Protein AF-A0A4V5SPP6-F1 (afdb_monomer_lite)

Secondary structure (DSSP, 8-state):
-----TT---HHHHHHHHHHHHHHHHHHHHHHHHHHHHHHHHHT-STT-------HHHHHHHHHHHHHHHHHHHHHHHHHHHHHHHHH-TTS-SSS-SS-------

Radius of gyration: 20.88 Å; chains: 1; bounding box: 53×31×54 Å

Sequence (106 aa):
MNGLTPGNIDENNINALLACIAFQELSLSHLINAEGEKIQYAVGTLPGLTPPAGSIAELLEVNNSVQSVLNCAFLNELALLAQLQCLLNPSGITGATCCFPFGSTG

Organism: NCBI:txid159743

Structure (mmCIF, N/CA/C/O backbone):
data_AF-A0A4V5SPP6-F1
#
_entry.id   AF-A0A4V5SPP6-F1
#
loop_
_atom_site.group_PDB
_atom_site.id
_atom_site.type_symbol
_atom_site.label_atom_id
_atom_site.label_alt_id
_atom_site.label_comp_id
_atom_site.label_asym_id
_atom_site.label_entity_id
_atom_site.label_seq_id
_atom_site.pdbx_PDB_ins_code
_atom_site.Cartn_x
_atom_site.Cartn_y
_atom_site.Cartn_z
_atom_site.occupancy
_atom_site.B_iso_or_equiv
_atom_site.auth_seq_id
_atom_site.auth_comp_id
_atom_site.auth_asym_id
_atom_site.auth_atom_id
_atom_site.pdbx_PDB_model_num
ATOM 1 N N . MET A 1 1 ? 37.079 -0.987 -26.090 1.00 39.75 1 MET A N 1
ATOM 2 C CA . MET A 1 1 ? 36.063 0.078 -26.222 1.00 39.75 1 MET A CA 1
ATOM 3 C C . MET A 1 1 ? 34.819 -0.543 -26.857 1.00 39.75 1 MET A C 1
ATOM 5 O O . MET A 1 1 ? 34.683 -0.501 -28.066 1.00 39.75 1 MET A O 1
ATOM 9 N N . ASN A 1 2 ? 33.969 -1.185 -26.050 1.00 38.41 2 ASN A N 1
ATOM 10 C CA . ASN A 1 2 ? 32.596 -1.572 -26.411 1.00 38.41 2 ASN A CA 1
ATOM 11 C C . ASN A 1 2 ? 31.713 -0.554 -25.676 1.00 38.41 2 ASN A C 1
ATOM 13 O O . ASN A 1 2 ? 31.949 -0.343 -24.496 1.00 38.41 2 ASN A O 1
ATOM 17 N N . GLY A 1 3 ? 30.741 0.158 -26.219 1.00 35.41 3 GLY A N 1
ATOM 18 C CA . GLY A 1 3 ? 30.078 0.143 -27.510 1.00 35.41 3 GLY A CA 1
ATOM 19 C C . GLY A 1 3 ? 28.761 0.878 -27.264 1.00 35.41 3 GLY A C 1
ATOM 20 O O . GLY A 1 3 ? 27.747 0.235 -27.033 1.00 35.41 3 GLY A O 1
ATOM 21 N N . LEU A 1 4 ? 28.790 2.216 -27.218 1.00 47.19 4 LEU A N 1
ATOM 22 C CA . LEU A 1 4 ? 27.568 3.023 -27.253 1.00 47.19 4 LEU A CA 1
ATOM 23 C C . LEU A 1 4 ? 27.113 3.053 -28.714 1.00 47.19 4 LEU A C 1
ATOM 25 O O . LEU A 1 4 ? 27.611 3.848 -29.510 1.00 47.19 4 LEU A O 1
ATOM 29 N N . THR A 1 5 ? 26.220 2.139 -29.086 1.00 50.84 5 THR A N 1
ATOM 30 C CA . THR A 1 5 ? 25.446 2.303 -30.320 1.00 50.84 5 THR A CA 1
ATOM 31 C C . THR A 1 5 ? 24.172 3.076 -29.966 1.00 50.84 5 THR A C 1
ATOM 33 O O . THR A 1 5 ? 23.453 2.670 -29.052 1.00 50.84 5 THR A O 1
ATOM 36 N N . PRO A 1 6 ? 23.896 4.219 -30.619 1.00 51.47 6 PRO A N 1
ATOM 37 C CA . PRO A 1 6 ? 22.649 4.946 -30.433 1.00 51.47 6 PRO A CA 1
ATOM 38 C C . PRO A 1 6 ? 21.541 4.158 -31.135 1.00 51.47 6 PRO A C 1
ATOM 40 O O . PRO A 1 6 ? 21.425 4.187 -32.357 1.00 51.47 6 PRO A O 1
ATOM 43 N N . GLY A 1 7 ? 20.788 3.382 -30.358 1.00 45.59 7 GLY A N 1
ATOM 44 C CA . GLY A 1 7 ? 19.741 2.502 -30.879 1.00 45.59 7 GLY A CA 1
ATOM 45 C C . GLY A 1 7 ? 18.971 1.707 -29.826 1.00 45.59 7 GLY A C 1
ATOM 46 O O . GLY A 1 7 ? 17.854 1.303 -30.111 1.00 45.59 7 GLY A O 1
ATOM 47 N N . ASN A 1 8 ? 19.504 1.544 -28.612 1.00 50.84 8 ASN A N 1
ATOM 48 C CA . ASN A 1 8 ? 18.762 0.970 -27.490 1.00 50.84 8 ASN A CA 1
ATOM 49 C C . ASN A 1 8 ? 18.664 2.019 -26.383 1.00 50.84 8 ASN A C 1
ATOM 51 O O . ASN A 1 8 ? 19.611 2.235 -25.633 1.00 50.84 8 ASN A O 1
ATOM 55 N N . ILE A 1 9 ? 17.514 2.683 -26.274 1.00 59.19 9 ILE A N 1
ATOM 56 C CA . ILE A 1 9 ? 17.044 3.092 -24.945 1.00 59.19 9 ILE A CA 1
ATOM 57 C C . ILE A 1 9 ? 17.040 1.788 -24.132 1.00 59.19 9 ILE A C 1
ATOM 59 O O . ILE A 1 9 ? 16.555 0.801 -24.669 1.00 59.19 9 ILE A O 1
ATOM 63 N N . ASP A 1 10 ? 17.652 1.721 -22.945 1.00 72.75 10 ASP A N 1
ATOM 64 C CA . ASP A 1 10 ? 17.910 0.461 -22.219 1.00 72.75 10 ASP A CA 1
ATOM 65 C C . ASP A 1 10 ? 16.626 -0.363 -21.952 1.00 72.75 10 ASP A C 1
ATOM 67 O O . ASP A 1 10 ? 16.063 -0.332 -20.857 1.00 72.75 10 ASP A O 1
ATOM 71 N N . GLU A 1 11 ? 16.165 -1.144 -22.933 1.00 81.31 11 GLU A N 1
ATOM 72 C CA . GLU A 1 11 ? 14.942 -1.954 -22.858 1.00 81.31 11 GLU A CA 1
ATOM 73 C C . GLU A 1 11 ? 15.004 -2.922 -21.675 1.00 81.31 11 GLU A C 1
ATOM 75 O O . GLU A 1 11 ? 14.012 -3.145 -20.990 1.00 81.31 11 GLU A O 1
ATOM 80 N N . ASN A 1 12 ? 16.198 -3.434 -21.371 1.00 82.81 12 ASN A N 1
ATOM 81 C CA . ASN A 1 12 ? 16.440 -4.272 -20.200 1.00 82.81 12 ASN A CA 1
ATOM 82 C C . ASN A 1 12 ? 16.200 -3.523 -18.880 1.00 82.81 12 ASN A C 1
ATOM 84 O O . ASN A 1 12 ? 15.621 -4.101 -17.963 1.00 82.81 12 ASN A O 1
ATOM 88 N N . ASN A 1 13 ? 16.594 -2.249 -18.782 1.00 83.56 13 ASN A N 1
ATOM 89 C CA . ASN A 1 13 ? 16.377 -1.441 -17.578 1.00 83.56 13 ASN A CA 1
ATOM 90 C C . ASN A 1 13 ? 14.902 -1.047 -17.444 1.00 83.56 13 ASN A C 1
ATOM 92 O O . ASN A 1 13 ? 14.359 -1.082 -16.342 1.00 83.56 13 ASN A O 1
ATOM 96 N N . ILE A 1 14 ? 14.236 -0.742 -18.563 1.00 87.56 14 ILE A N 1
ATOM 97 C CA . ILE A 1 14 ? 12.789 -0.494 -18.601 1.00 87.56 14 ILE A CA 1
ATOM 98 C C . ILE A 1 14 ? 12.026 -1.749 -18.162 1.00 87.56 14 ILE A C 1
ATOM 100 O O . ILE A 1 14 ? 11.179 -1.669 -17.277 1.00 87.56 14 ILE A O 1
ATOM 104 N N . ASN A 1 15 ? 12.359 -2.918 -18.715 1.00 90.19 15 ASN A N 1
ATOM 105 C CA . ASN A 1 15 ? 11.731 -4.190 -18.358 1.00 90.19 15 ASN A CA 1
ATOM 106 C C . ASN A 1 15 ? 11.960 -4.549 -16.885 1.00 90.19 15 ASN A C 1
ATOM 108 O O . ASN A 1 15 ? 11.027 -4.975 -16.206 1.00 90.19 15 ASN A O 1
ATOM 112 N N . ALA A 1 16 ? 13.179 -4.351 -16.374 1.00 89.88 16 ALA A N 1
ATOM 113 C CA . ALA A 1 16 ? 13.486 -4.575 -14.965 1.00 89.88 16 ALA A CA 1
ATOM 114 C C . ALA A 1 16 ? 12.665 -3.651 -14.056 1.00 89.88 16 ALA A C 1
ATOM 116 O O . ALA A 1 16 ? 12.096 -4.107 -13.067 1.00 89.88 16 ALA A O 1
ATOM 117 N N . LEU A 1 17 ? 12.550 -2.369 -14.407 1.00 91.44 17 LEU A N 1
ATOM 118 C CA . LEU A 1 17 ? 11.806 -1.410 -13.601 1.00 91.44 17 LEU A CA 1
ATOM 119 C C . LEU A 1 17 ? 10.291 -1.640 -13.654 1.00 91.44 17 LEU A C 1
ATOM 121 O O . LEU A 1 17 ? 9.631 -1.551 -12.623 1.00 91.44 17 LEU A O 1
ATOM 125 N N . LEU A 1 18 ? 9.747 -2.011 -14.815 1.00 94.00 18 LEU A N 1
ATOM 126 C CA . LEU A 1 18 ? 8.354 -2.443 -14.942 1.00 94.00 18 LEU A CA 1
ATOM 127 C C . LEU A 1 18 ? 8.071 -3.696 -14.104 1.00 94.00 18 LEU A C 1
ATOM 129 O O . LEU A 1 18 ? 7.028 -3.772 -13.461 1.00 94.00 18 LEU A O 1
ATOM 133 N N . ALA A 1 19 ? 9.003 -4.654 -14.059 1.00 95.38 19 ALA A N 1
ATOM 134 C CA . ALA A 1 19 ? 8.881 -5.815 -13.181 1.00 95.38 19 ALA A CA 1
ATOM 135 C C . ALA A 1 19 ? 8.893 -5.408 -11.697 1.00 95.38 19 ALA A C 1
ATOM 137 O O . ALA A 1 19 ? 8.077 -5.907 -10.924 1.00 95.38 19 ALA A O 1
ATOM 138 N N . CYS A 1 20 ? 9.764 -4.474 -11.298 1.00 94.31 20 CYS A N 1
ATOM 139 C CA . CYS A 1 20 ? 9.776 -3.925 -9.939 1.00 94.31 20 CYS A CA 1
ATOM 140 C C . CYS A 1 20 ? 8.448 -3.247 -9.573 1.00 94.31 20 CYS A C 1
ATOM 142 O O . CYS A 1 20 ? 7.928 -3.510 -8.491 1.00 94.31 20 CYS A O 1
ATOM 144 N N . ILE A 1 21 ? 7.886 -2.430 -10.470 1.00 95.00 21 ILE A N 1
ATOM 145 C CA . ILE A 1 21 ? 6.572 -1.793 -10.283 1.00 95.00 21 ILE A CA 1
ATOM 146 C C . ILE A 1 21 ? 5.491 -2.864 -10.120 1.00 95.00 21 ILE A C 1
ATOM 148 O O . ILE A 1 21 ? 4.779 -2.864 -9.124 1.00 95.00 21 ILE A O 1
ATOM 152 N N . ALA A 1 22 ? 5.434 -3.854 -11.014 1.00 96.38 22 ALA A N 1
ATOM 153 C CA . ALA A 1 22 ? 4.441 -4.924 -10.931 1.00 96.38 22 ALA A CA 1
ATOM 154 C C . ALA A 1 22 ? 4.528 -5.717 -9.610 1.00 96.38 22 ALA A C 1
ATOM 156 O O . ALA A 1 22 ? 3.506 -6.038 -9.000 1.00 96.38 22 ALA A O 1
ATOM 157 N N . PHE A 1 23 ? 5.739 -6.022 -9.129 1.00 95.12 23 PHE A N 1
ATOM 158 C CA . PHE A 1 23 ? 5.921 -6.670 -7.826 1.00 95.12 23 PHE A CA 1
ATOM 159 C C . PHE A 1 23 ? 5.529 -5.763 -6.658 1.00 95.12 23 PHE A C 1
ATOM 161 O O . PHE A 1 23 ? 4.977 -6.253 -5.665 1.00 95.12 23 PHE A O 1
ATOM 168 N N . GLN A 1 24 ? 5.797 -4.460 -6.761 1.00 94.44 24 GLN A N 1
ATOM 169 C CA . GLN A 1 24 ? 5.382 -3.494 -5.757 1.00 94.44 24 GLN A CA 1
ATOM 170 C C . GLN A 1 24 ? 3.857 -3.406 -5.705 1.00 94.44 24 GLN A C 1
ATOM 172 O O . GLN A 1 24 ? 3.306 -3.585 -4.624 1.00 94.44 24 GLN A O 1
ATOM 177 N N . GLU A 1 25 ? 3.173 -3.233 -6.835 1.00 95.00 25 GLU A N 1
ATOM 178 C CA . GLU A 1 25 ? 1.708 -3.185 -6.931 1.00 95.00 25 GLU A CA 1
ATOM 179 C C . GLU A 1 25 ? 1.052 -4.465 -6.390 1.00 95.00 25 GLU A C 1
ATOM 181 O O . GLU A 1 25 ? 0.099 -4.401 -5.607 1.00 95.00 25 GLU A O 1
ATOM 186 N N . LEU A 1 26 ? 1.608 -5.637 -6.721 1.00 96.62 26 LEU A N 1
ATOM 187 C CA . LEU A 1 26 ? 1.151 -6.912 -6.166 1.00 96.62 26 LEU A CA 1
ATOM 188 C C . LEU A 1 26 ? 1.288 -6.931 -4.637 1.00 96.62 26 LEU A C 1
ATOM 190 O O . LEU A 1 26 ? 0.344 -7.283 -3.929 1.00 96.62 26 LEU A O 1
ATOM 194 N N . SER A 1 27 ? 2.437 -6.501 -4.115 1.00 94.50 27 SER A N 1
ATOM 195 C CA . SER A 1 27 ? 2.682 -6.425 -2.670 1.00 94.50 27 SER A CA 1
ATOM 196 C C . SER A 1 27 ? 1.773 -5.398 -1.983 1.00 94.50 27 SER A C 1
ATOM 198 O O . SER A 1 27 ? 1.273 -5.650 -0.886 1.00 94.50 27 SER A O 1
ATOM 200 N N . LEU A 1 28 ? 1.508 -4.262 -2.639 1.00 95.94 28 LEU A N 1
ATOM 201 C CA . LEU A 1 28 ? 0.617 -3.213 -2.145 1.00 95.94 28 LEU A CA 1
ATOM 202 C C . LEU A 1 28 ? -0.819 -3.705 -2.017 1.00 95.94 28 LEU A C 1
ATOM 204 O O . LEU A 1 28 ? -1.479 -3.341 -1.051 1.00 95.94 28 LEU A O 1
ATOM 208 N N . SER A 1 29 ? -1.294 -4.566 -2.920 1.00 96.88 29 SER A N 1
ATOM 209 C CA . SER A 1 29 ? -2.646 -5.128 -2.817 1.00 96.88 29 SER A CA 1
ATOM 210 C C . SER A 1 29 ? -2.862 -5.886 -1.498 1.00 96.88 29 SER A C 1
ATOM 212 O O . SER A 1 29 ? -3.864 -5.682 -0.810 1.00 96.88 29 SER A O 1
ATOM 214 N N . HIS A 1 30 ? -1.878 -6.694 -1.093 1.00 96.88 30 HIS A N 1
ATOM 215 C CA . HIS A 1 30 ? -1.914 -7.440 0.162 1.00 96.88 30 HIS A CA 1
ATOM 216 C C . HIS A 1 30 ? -1.755 -6.528 1.376 1.00 96.88 30 HIS A C 1
ATOM 218 O O . HIS A 1 30 ? -2.464 -6.690 2.368 1.00 96.88 30 HIS A O 1
ATOM 224 N N . LEU A 1 31 ? -0.848 -5.556 1.289 1.00 96.75 31 LEU A N 1
ATOM 225 C CA . LEU A 1 31 ? -0.603 -4.593 2.355 1.00 96.75 31 LEU A CA 1
ATOM 226 C C . LEU A 1 31 ? -1.838 -3.722 2.616 1.00 96.75 31 LEU A C 1
ATOM 228 O O . LEU A 1 31 ? -2.257 -3.596 3.762 1.00 96.75 31 LEU A O 1
ATOM 232 N N . ILE A 1 32 ? -2.474 -3.188 1.571 1.00 96.69 32 ILE A N 1
ATOM 233 C CA . ILE A 1 32 ? -3.709 -2.401 1.686 1.00 96.69 32 ILE A CA 1
ATOM 234 C C . ILE A 1 32 ? -4.831 -3.252 2.286 1.00 96.69 32 ILE A C 1
ATOM 236 O O . ILE A 1 32 ? -5.557 -2.766 3.152 1.00 96.69 32 ILE A O 1
ATOM 240 N N . ASN A 1 33 ? -4.957 -4.522 1.883 1.00 97.06 33 ASN A N 1
ATOM 241 C CA . ASN A 1 33 ? -5.934 -5.425 2.489 1.00 97.06 33 ASN A CA 1
ATOM 242 C C . ASN A 1 33 ? -5.671 -5.624 3.991 1.00 97.06 33 ASN A C 1
ATOM 244 O O . ASN A 1 33 ? -6.592 -5.491 4.793 1.00 97.06 33 ASN A O 1
ATOM 248 N N . ALA A 1 34 ? -4.420 -5.873 4.386 1.00 96.50 34 ALA A N 1
ATOM 249 C CA . ALA A 1 34 ? -4.045 -6.054 5.789 1.00 96.50 34 ALA A CA 1
ATOM 250 C C . ALA A 1 34 ? -4.297 -4.793 6.638 1.00 96.50 34 ALA A C 1
ATOM 252 O O . ALA A 1 34 ? -4.819 -4.877 7.750 1.00 96.50 34 ALA A O 1
ATOM 253 N N . GLU A 1 35 ? -3.980 -3.607 6.113 1.00 96.94 35 GLU A N 1
ATOM 254 C CA . GLU A 1 35 ? -4.294 -2.337 6.778 1.00 96.94 35 GLU A CA 1
ATOM 255 C C . GLU A 1 35 ? -5.815 -2.098 6.861 1.00 96.94 35 GLU A C 1
ATOM 257 O O . GLU A 1 35 ? -6.319 -1.600 7.869 1.00 96.94 35 GLU A O 1
ATOM 262 N N . GLY A 1 36 ? -6.573 -2.527 5.848 1.00 95.81 36 GLY A N 1
ATOM 263 C CA . GLY A 1 36 ? -8.035 -2.529 5.870 1.00 95.81 36 GLY A CA 1
ATOM 264 C C . GLY A 1 36 ? -8.616 -3.454 6.943 1.00 95.81 36 GLY A C 1
ATOM 265 O O . GLY A 1 36 ? -9.539 -3.067 7.659 1.00 95.81 36 GLY A O 1
ATOM 266 N N . GLU A 1 37 ? -8.073 -4.661 7.103 1.00 95.31 37 GLU A N 1
ATOM 267 C CA . GLU A 1 37 ? -8.445 -5.583 8.185 1.00 95.31 37 GLU A CA 1
ATOM 268 C C . GLU A 1 37 ? -8.095 -5.011 9.564 1.00 95.31 37 GLU A C 1
ATOM 270 O O . GLU A 1 37 ? -8.889 -5.135 10.496 1.00 95.31 37 GLU A O 1
ATOM 275 N N . LYS A 1 38 ? -6.963 -4.305 9.694 1.00 94.19 38 LYS A N 1
ATOM 276 C CA . LYS A 1 38 ? -6.576 -3.603 10.929 1.00 94.19 38 LYS A CA 1
ATOM 277 C C . LYS A 1 38 ? -7.605 -2.538 11.324 1.00 94.19 38 LYS A C 1
ATOM 279 O O . LYS A 1 38 ? -7.994 -2.469 12.490 1.00 94.19 38 LYS A O 1
ATOM 284 N N . ILE A 1 39 ? -8.090 -1.746 10.362 1.00 94.31 39 ILE A N 1
ATOM 285 C CA . ILE A 1 39 ? -9.178 -0.781 10.593 1.00 94.31 39 ILE A CA 1
ATOM 286 C C . ILE A 1 39 ? -10.456 -1.513 11.003 1.00 94.31 39 ILE A C 1
ATOM 288 O O . ILE A 1 39 ? -11.072 -1.149 12.004 1.00 94.31 39 ILE A O 1
ATOM 292 N N . GLN A 1 40 ? -10.847 -2.550 10.257 1.00 93.94 40 GLN A N 1
ATOM 293 C CA . GLN A 1 40 ? -12.059 -3.321 10.542 1.00 93.94 40 GLN A CA 1
ATOM 294 C C . GLN A 1 40 ? -12.027 -3.941 11.940 1.00 93.94 40 GLN A C 1
ATOM 296 O O . GLN A 1 40 ? -13.047 -3.941 12.631 1.00 93.94 40 GLN A O 1
ATOM 301 N N . TYR A 1 41 ? -10.862 -4.429 12.372 1.00 92.00 41 TYR A N 1
ATOM 302 C CA . TYR A 1 41 ? -10.649 -4.923 13.725 1.00 92.00 41 TYR A CA 1
ATOM 303 C C . TYR A 1 41 ? -10.856 -3.806 14.745 1.00 92.00 41 TYR A C 1
ATOM 305 O O . TYR A 1 41 ? -11.643 -3.971 15.667 1.00 92.00 41 TYR A O 1
ATOM 313 N N . ALA A 1 42 ? -10.223 -2.648 14.553 1.00 91.25 42 ALA A N 1
ATOM 314 C CA . ALA A 1 42 ? -10.306 -1.533 15.493 1.00 91.25 42 ALA A CA 1
ATOM 315 C C . ALA A 1 42 ? -11.739 -0.990 15.675 1.00 91.25 42 ALA A C 1
ATOM 317 O O . ALA A 1 42 ? -12.118 -0.629 16.786 1.00 91.25 42 ALA A O 1
ATOM 318 N N . VAL A 1 43 ? -12.554 -0.967 14.612 1.00 91.06 43 VAL A N 1
ATOM 319 C CA . VAL A 1 43 ? -13.946 -0.466 14.658 1.00 91.06 43 VAL A CA 1
ATOM 320 C C . VAL A 1 43 ? -15.004 -1.559 14.862 1.00 91.06 43 VAL A C 1
ATOM 322 O O . VAL A 1 43 ? -16.196 -1.261 14.883 1.00 91.06 43 VAL A O 1
ATOM 325 N N . GLY A 1 44 ? -14.598 -2.824 14.994 1.00 90.19 44 GLY A N 1
ATOM 326 C CA . GLY A 1 44 ? -15.503 -3.944 15.278 1.00 90.19 44 GLY A CA 1
ATOM 327 C C . GLY A 1 44 ? -16.368 -4.409 14.116 1.00 90.19 44 GLY A C 1
ATOM 328 O O . GLY A 1 44 ? -17.462 -4.922 14.330 1.00 90.19 44 GLY A O 1
ATOM 329 N N . THR A 1 45 ? -15.878 -4.250 12.889 1.00 91.31 45 THR A N 1
ATOM 330 C CA . THR A 1 45 ? -16.549 -4.734 11.671 1.00 91.31 45 THR A CA 1
ATOM 331 C C . THR A 1 45 ? -15.909 -5.994 11.089 1.00 91.31 45 THR A C 1
ATOM 333 O O . THR A 1 45 ? -16.492 -6.596 10.190 1.00 91.31 45 THR A O 1
ATOM 336 N N . LEU A 1 46 ? -14.747 -6.422 11.603 1.00 92.31 46 LEU A N 1
ATOM 337 C CA . LEU A 1 46 ? -14.041 -7.605 11.108 1.00 92.31 46 LEU A CA 1
ATOM 338 C C . LEU A 1 46 ? -14.817 -8.895 11.456 1.00 92.31 46 LEU A C 1
ATOM 340 O O . LEU A 1 46 ? -15.005 -9.188 12.641 1.00 92.31 46 LEU A O 1
ATOM 344 N N . PRO A 1 47 ? -15.268 -9.690 10.466 1.00 90.44 47 PRO A N 1
ATOM 345 C CA . PRO A 1 47 ? -16.074 -10.881 10.720 1.00 90.44 47 PRO A CA 1
ATOM 346 C C . PRO A 1 47 ? -15.352 -11.918 11.585 1.00 90.44 47 PRO A C 1
ATOM 348 O O . PRO A 1 47 ? -14.168 -12.186 11.404 1.00 90.44 47 PRO A O 1
ATOM 351 N N . GLY A 1 48 ? -16.083 -12.547 12.506 1.00 87.88 48 GLY A N 1
ATOM 352 C CA . GLY A 1 48 ? -15.533 -13.593 13.378 1.00 87.88 48 GLY A CA 1
ATOM 353 C C . GLY A 1 48 ? -14.663 -13.076 14.528 1.00 87.88 48 GLY A C 1
ATOM 354 O O . GLY A 1 48 ? -14.177 -13.883 15.318 1.00 87.88 48 GLY A O 1
ATOM 355 N N . LEU A 1 49 ? -14.504 -11.756 14.661 1.00 83.12 49 LEU A N 1
ATOM 356 C CA . LEU A 1 49 ? -13.790 -11.113 15.757 1.00 83.12 49 LEU A CA 1
ATOM 357 C C . LEU A 1 49 ? -14.685 -10.061 16.415 1.00 83.12 49 LEU A C 1
ATOM 359 O O . LEU A 1 49 ? -15.408 -9.320 15.757 1.00 83.12 49 LEU A O 1
ATOM 363 N N . THR A 1 50 ? -14.647 -9.999 17.742 1.00 74.44 50 THR A N 1
ATOM 364 C CA . THR A 1 50 ? -15.273 -8.922 18.513 1.00 74.44 50 THR A CA 1
ATOM 365 C C . THR A 1 50 ? -14.140 -8.205 19.226 1.00 74.44 50 THR A C 1
ATOM 367 O O . THR A 1 50 ? -13.567 -8.783 20.153 1.00 74.44 50 THR A O 1
ATOM 370 N N . PRO A 1 51 ? -13.726 -7.014 18.768 1.00 69.19 51 PRO A N 1
ATOM 371 C CA . PRO A 1 51 ? -12.630 -6.322 19.416 1.00 69.19 51 PRO A CA 1
ATOM 372 C C . PRO A 1 51 ? -13.037 -5.914 20.838 1.00 69.19 51 PRO A C 1
ATOM 374 O O . PRO A 1 51 ? -14.228 -5.740 21.126 1.00 69.19 51 PRO A O 1
ATOM 377 N N . PRO A 1 52 ? -12.057 -5.717 21.733 1.00 65.44 52 PRO A N 1
ATOM 378 C CA . PRO A 1 52 ? -12.292 -4.989 22.972 1.00 65.44 52 PRO A CA 1
ATOM 379 C C . PRO A 1 52 ? -12.927 -3.630 22.651 1.00 65.44 52 PRO A C 1
ATOM 381 O O . PRO A 1 52 ? -12.679 -3.078 21.579 1.00 65.44 52 PRO A O 1
ATOM 384 N N . ALA A 1 53 ? -13.726 -3.072 23.565 1.00 64.75 53 ALA A N 1
ATOM 385 C CA . ALA A 1 53 ? -14.195 -1.694 23.435 1.00 64.75 53 ALA A CA 1
ATOM 386 C C . ALA A 1 53 ? -12.977 -0.753 23.426 1.00 64.75 53 ALA A C 1
ATOM 388 O O . ALA A 1 53 ? -12.478 -0.372 24.483 1.00 64.75 53 ALA A O 1
ATOM 389 N N . GLY A 1 54 ? -12.469 -0.453 22.230 1.00 74.44 54 GLY A N 1
ATOM 390 C CA . GLY A 1 54 ? -11.291 0.374 22.033 1.00 74.44 54 GLY A CA 1
ATOM 391 C C . GLY A 1 54 ? -11.593 1.811 22.428 1.00 74.44 54 GLY A C 1
ATOM 392 O O . GLY A 1 54 ? -12.611 2.388 22.039 1.00 74.44 54 GLY A O 1
ATOM 393 N N . SER A 1 55 ? -10.708 2.395 23.220 1.00 88.88 55 SER A N 1
ATOM 394 C CA . SER A 1 55 ? -10.716 3.817 23.520 1.00 88.88 55 SER A CA 1
ATOM 395 C C . SER A 1 55 ? -10.471 4.647 22.252 1.00 88.88 55 SER A C 1
ATOM 397 O O . SER A 1 55 ? -9.875 4.193 21.275 1.00 88.88 55 SER A O 1
ATOM 399 N N . ILE A 1 56 ? -10.878 5.919 22.276 1.00 92.00 56 ILE A N 1
ATOM 400 C CA . ILE A 1 56 ? -10.588 6.867 21.184 1.00 92.00 56 ILE A CA 1
ATOM 401 C C . ILE A 1 56 ? -9.073 6.981 20.936 1.00 92.00 56 ILE A C 1
ATOM 403 O O . ILE A 1 56 ? -8.652 7.168 19.798 1.00 92.00 56 ILE A O 1
ATOM 407 N N . ALA A 1 57 ? -8.251 6.839 21.981 1.00 92.94 57 ALA A N 1
ATOM 408 C CA . ALA A 1 57 ? -6.796 6.870 21.861 1.00 92.94 57 ALA A CA 1
ATOM 409 C C . ALA A 1 57 ? -6.267 5.709 21.003 1.00 92.94 57 ALA A C 1
ATOM 411 O O . ALA A 1 57 ? -5.480 5.942 20.089 1.00 92.94 57 ALA A O 1
ATOM 412 N N . GLU A 1 58 ? -6.764 4.491 21.226 1.00 90.06 58 GLU A N 1
ATOM 413 C CA . GLU A 1 58 ? -6.383 3.312 20.436 1.00 90.06 58 GLU A CA 1
ATOM 414 C C . GLU A 1 58 ? -6.822 3.447 18.969 1.00 90.06 58 GLU A C 1
ATOM 416 O O . GLU A 1 5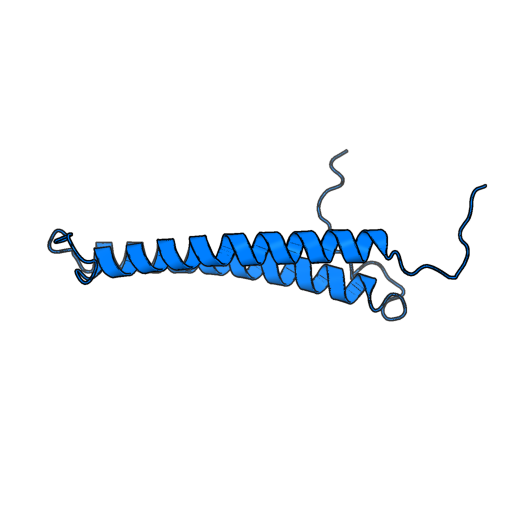8 ? -6.062 3.120 18.058 1.00 90.06 58 GLU A O 1
ATOM 421 N N . LEU A 1 59 ? -8.010 4.007 18.708 1.00 93.06 59 LEU A N 1
ATOM 422 C CA . LEU A 1 59 ? -8.468 4.282 17.339 1.00 93.06 59 LEU A CA 1
ATOM 423 C C . LEU A 1 59 ? -7.570 5.296 16.612 1.00 93.06 59 LEU A C 1
ATOM 425 O O . LEU A 1 59 ? -7.277 5.129 15.426 1.00 93.06 59 LEU A O 1
ATOM 429 N N . LEU A 1 60 ? -7.120 6.340 17.313 1.00 96.00 60 LEU A N 1
ATOM 430 C CA . LEU A 1 60 ? -6.190 7.325 16.757 1.00 96.00 60 LEU A CA 1
ATOM 431 C C . LEU A 1 60 ? -4.812 6.713 16.482 1.00 96.00 60 LEU A C 1
ATOM 433 O O . LEU A 1 60 ? -4.217 7.021 15.449 1.00 96.00 60 LEU A O 1
ATOM 437 N N . GLU A 1 61 ? -4.322 5.828 17.353 1.00 95.31 61 GLU A N 1
ATOM 438 C CA . GLU A 1 61 ? -3.076 5.090 17.117 1.00 95.31 61 GLU A CA 1
ATOM 439 C C . GLU A 1 61 ? -3.167 4.195 15.880 1.00 95.31 61 GLU A C 1
ATOM 441 O O . GLU A 1 61 ? -2.274 4.240 15.030 1.00 95.31 61 GLU A O 1
ATOM 446 N N . VAL A 1 62 ? -4.259 3.440 15.725 1.00 94.94 62 VAL A N 1
ATOM 447 C CA . VAL A 1 62 ? -4.482 2.611 14.532 1.00 94.94 62 VAL A CA 1
ATOM 448 C C . VAL A 1 62 ? -4.521 3.476 13.274 1.00 94.94 62 VAL A C 1
ATOM 450 O O . VAL A 1 62 ? -3.827 3.173 12.305 1.00 94.94 62 VAL A O 1
ATOM 453 N N . ASN A 1 63 ? -5.267 4.583 13.289 1.00 95.88 63 ASN A N 1
ATOM 454 C CA . ASN A 1 63 ? -5.339 5.505 12.157 1.00 95.88 63 ASN A CA 1
ATOM 455 C C . ASN A 1 63 ? -3.959 6.080 11.785 1.00 95.88 63 ASN A C 1
ATOM 457 O O . ASN A 1 63 ? -3.591 6.087 10.611 1.00 95.88 63 ASN A O 1
ATOM 461 N N . ASN A 1 64 ? -3.168 6.511 12.770 1.00 97.75 64 ASN A N 1
ATOM 462 C CA . ASN A 1 64 ? -1.816 7.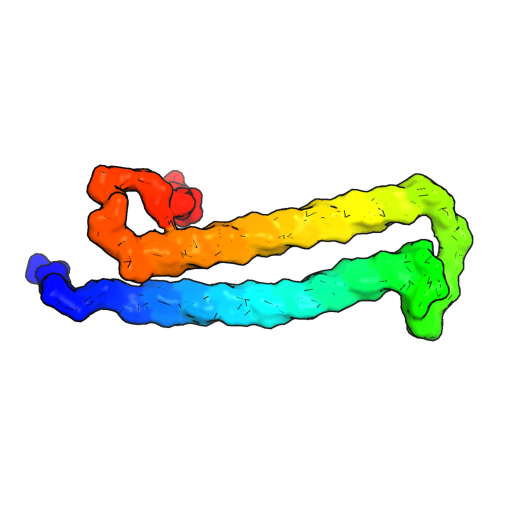022 12.531 1.00 97.75 64 ASN A CA 1
ATOM 463 C C . ASN A 1 64 ? -0.879 5.932 11.986 1.0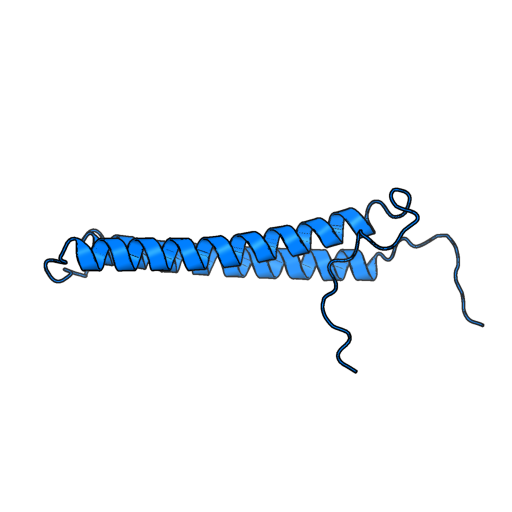0 97.75 64 ASN A C 1
ATOM 465 O O . ASN A 1 64 ? -0.076 6.201 11.091 1.00 97.75 64 ASN A O 1
ATOM 469 N N . SER A 1 65 ? -0.996 4.700 12.491 1.00 96.56 65 SER A N 1
ATOM 470 C CA . SER A 1 65 ? -0.234 3.548 12.000 1.00 96.56 65 SER A CA 1
ATOM 471 C C . SER A 1 65 ? -0.544 3.257 10.530 1.00 96.56 65 SER A C 1
ATOM 473 O O . SER A 1 65 ? 0.384 3.194 9.722 1.00 96.56 65 SER A O 1
ATOM 475 N N . VAL A 1 66 ? -1.828 3.160 10.171 1.00 97.75 66 VAL A N 1
ATOM 476 C CA . VAL A 1 66 ? -2.268 2.912 8.790 1.00 97.75 66 VAL A CA 1
ATOM 477 C C . VAL A 1 66 ? -1.793 4.032 7.864 1.00 97.75 66 VAL A C 1
ATOM 479 O O . VAL A 1 66 ? -1.216 3.761 6.813 1.00 97.75 66 VAL A O 1
ATOM 482 N N . GLN A 1 67 ? -1.971 5.297 8.262 1.00 98.00 67 GLN A N 1
ATOM 483 C CA . GLN A 1 67 ? -1.525 6.439 7.458 1.00 98.00 67 GLN A CA 1
ATOM 484 C C . GLN A 1 67 ? -0.014 6.425 7.217 1.00 98.00 67 GLN A C 1
ATOM 486 O O . GLN A 1 67 ? 0.423 6.681 6.097 1.00 98.00 67 GLN A O 1
ATOM 491 N N . SER A 1 68 ? 0.784 6.100 8.236 1.00 97.75 68 SER A N 1
ATOM 492 C CA . SER A 1 68 ? 2.241 5.999 8.106 1.00 97.75 68 SER A CA 1
ATOM 493 C C . SER A 1 68 ? 2.649 4.931 7.084 1.00 97.75 68 SER A C 1
ATOM 495 O O . SER A 1 68 ? 3.450 5.199 6.185 1.00 97.75 68 SER A O 1
ATOM 497 N N . VAL A 1 69 ? 2.041 3.742 7.171 1.00 97.19 69 VAL A N 1
ATOM 498 C CA . VAL A 1 69 ? 2.303 2.623 6.256 1.00 97.19 69 VAL A CA 1
ATOM 499 C C . VAL A 1 69 ? 1.915 2.982 4.819 1.00 97.19 69 VAL A C 1
ATOM 501 O O . VAL A 1 69 ? 2.733 2.828 3.911 1.00 97.19 69 VAL A O 1
ATOM 504 N N . LEU A 1 70 ? 0.708 3.517 4.609 1.00 96.69 70 LEU A N 1
ATOM 505 C CA . LEU A 1 70 ? 0.230 3.908 3.280 1.00 96.69 70 LEU A CA 1
ATOM 506 C C . LEU A 1 70 ? 1.075 5.031 2.666 1.00 96.69 70 LEU A C 1
ATOM 508 O O . LEU A 1 70 ? 1.359 4.995 1.472 1.00 96.69 70 LEU A O 1
ATOM 512 N N . ASN A 1 71 ? 1.522 6.000 3.470 1.00 96.50 71 ASN A N 1
ATOM 513 C CA . ASN A 1 71 ? 2.373 7.086 2.989 1.00 96.50 71 ASN A CA 1
ATOM 514 C C . ASN A 1 71 ? 3.747 6.563 2.538 1.00 96.50 71 ASN A C 1
ATOM 516 O O . ASN A 1 71 ? 4.218 6.904 1.457 1.00 96.50 71 ASN A O 1
ATOM 520 N N . CYS A 1 72 ? 4.368 5.671 3.316 1.00 94.25 72 CYS A N 1
ATOM 521 C CA . CYS A 1 72 ? 5.639 5.050 2.935 1.00 94.25 72 CYS A CA 1
ATOM 522 C C . CYS A 1 72 ? 5.513 4.224 1.642 1.00 94.25 72 CYS A C 1
ATOM 524 O O . CYS A 1 72 ? 6.317 4.383 0.725 1.00 94.25 72 CYS A O 1
ATOM 526 N N . ALA A 1 73 ? 4.469 3.400 1.546 1.00 93.75 73 ALA A N 1
ATOM 527 C CA . ALA A 1 73 ? 4.143 2.624 0.353 1.00 93.75 73 ALA A CA 1
ATOM 528 C C . ALA A 1 73 ? 3.966 3.506 -0.896 1.00 93.75 73 ALA A C 1
ATOM 530 O O . ALA A 1 73 ? 4.545 3.228 -1.946 1.00 93.75 73 ALA A O 1
ATOM 531 N N . PHE A 1 74 ? 3.201 4.592 -0.772 1.00 90.56 74 PHE A N 1
ATOM 532 C CA . PHE A 1 74 ? 2.937 5.513 -1.873 1.00 90.56 74 PHE A CA 1
ATOM 533 C C . PHE A 1 74 ? 4.199 6.251 -2.341 1.00 90.56 74 PHE A C 1
ATOM 535 O O . PHE A 1 74 ? 4.417 6.407 -3.541 1.00 90.56 74 PHE A O 1
ATOM 542 N N . LEU A 1 75 ? 5.063 6.669 -1.412 1.00 94.00 75 LEU A N 1
ATOM 543 C CA . LEU A 1 75 ? 6.334 7.313 -1.754 1.00 94.00 75 LEU A CA 1
ATOM 544 C C . LEU A 1 75 ? 7.274 6.372 -2.521 1.00 94.00 75 LEU A C 1
ATOM 546 O O . LEU A 1 75 ? 7.944 6.817 -3.453 1.00 94.00 75 LEU A O 1
ATOM 550 N N . ASN A 1 76 ? 7.294 5.081 -2.179 1.00 91.50 76 ASN A N 1
ATOM 551 C CA . ASN A 1 76 ? 8.074 4.084 -2.917 1.00 91.50 76 ASN A CA 1
ATOM 552 C C . ASN A 1 76 ? 7.546 3.890 -4.348 1.00 91.50 76 ASN A C 1
ATOM 554 O O . ASN A 1 76 ? 8.339 3.869 -5.288 1.00 91.50 76 ASN A O 1
ATOM 558 N N . GLU A 1 77 ? 6.224 3.818 -4.523 1.00 92.94 77 GLU A N 1
ATOM 559 C CA . GLU A 1 77 ? 5.589 3.712 -5.844 1.00 92.94 77 GLU A CA 1
ATOM 560 C C . GLU A 1 77 ? 5.924 4.925 -6.726 1.00 92.94 77 GLU A C 1
ATOM 562 O O . GLU A 1 77 ? 6.391 4.784 -7.858 1.00 92.94 77 GLU A O 1
ATOM 567 N N . LEU A 1 78 ? 5.797 6.140 -6.178 1.00 92.25 78 LEU A N 1
ATOM 568 C CA . LEU A 1 78 ? 6.179 7.366 -6.881 1.00 92.25 78 LEU A CA 1
ATOM 569 C C . LEU A 1 78 ? 7.657 7.376 -7.288 1.00 92.25 78 LEU A C 1
ATOM 571 O O . LEU A 1 78 ? 7.984 7.848 -8.377 1.00 92.25 78 LEU A O 1
ATOM 575 N N . ALA A 1 79 ? 8.551 6.858 -6.443 1.00 91.44 79 ALA A N 1
ATOM 576 C CA . ALA A 1 79 ? 9.974 6.784 -6.755 1.00 91.44 79 ALA A CA 1
ATOM 577 C C . ALA A 1 79 ? 10.269 5.826 -7.924 1.00 91.44 79 ALA A C 1
ATOM 579 O O . ALA A 1 79 ? 11.121 6.135 -8.762 1.00 91.44 79 ALA A O 1
ATOM 580 N N . LEU A 1 80 ? 9.569 4.689 -8.012 1.00 92.38 80 LEU A N 1
ATOM 581 C CA . LEU A 1 80 ? 9.698 3.746 -9.131 1.00 92.38 80 LEU A CA 1
ATOM 582 C C . LEU A 1 80 ? 9.137 4.338 -10.432 1.00 92.38 80 LEU A C 1
ATOM 584 O O . LEU A 1 80 ? 9.794 4.284 -11.474 1.00 92.38 80 LEU A O 1
ATOM 588 N N . LEU A 1 81 ? 7.967 4.981 -10.368 1.00 91.50 81 LEU A N 1
ATOM 589 C CA . LEU A 1 81 ? 7.356 5.652 -11.519 1.00 91.50 81 LEU A CA 1
ATOM 590 C C . LEU A 1 81 ? 8.212 6.815 -12.033 1.00 91.50 81 LEU A C 1
ATOM 592 O O . LEU A 1 81 ? 8.368 6.976 -13.245 1.00 91.50 81 LEU A O 1
ATOM 596 N N . ALA A 1 82 ? 8.810 7.600 -11.133 1.00 89.12 82 ALA A N 1
ATOM 597 C CA . ALA A 1 82 ? 9.730 8.668 -11.506 1.00 89.12 82 ALA A CA 1
ATOM 598 C C . ALA A 1 82 ? 10.945 8.112 -12.260 1.00 89.12 82 ALA A C 1
ATOM 600 O O . ALA A 1 82 ? 11.282 8.618 -13.329 1.00 89.12 82 ALA A O 1
ATOM 601 N N . GLN A 1 83 ? 11.557 7.028 -11.771 1.00 87.12 83 GLN A N 1
ATOM 602 C CA . GLN A 1 83 ? 12.672 6.374 -12.467 1.00 87.12 83 GLN A CA 1
ATOM 603 C C . GLN A 1 83 ? 12.269 5.895 -13.871 1.00 87.12 83 GLN A C 1
ATOM 605 O O . GLN A 1 83 ? 13.034 6.067 -14.821 1.00 87.12 83 GLN A O 1
ATOM 610 N N . LEU A 1 84 ? 11.050 5.371 -14.032 1.00 88.69 84 LEU A N 1
ATOM 611 C CA . LEU A 1 84 ? 10.561 4.881 -15.320 1.00 88.69 84 LEU A CA 1
ATOM 612 C C . LEU A 1 84 ? 10.382 6.028 -16.310 1.00 88.69 84 LEU A C 1
ATOM 614 O O . LEU A 1 84 ? 10.842 5.939 -17.446 1.00 88.69 84 LEU A O 1
ATOM 618 N N . GLN A 1 85 ? 9.783 7.133 -15.869 1.00 87.31 85 GLN A N 1
ATOM 619 C CA . GLN A 1 85 ? 9.637 8.334 -16.693 1.00 87.31 85 GLN A CA 1
ATOM 620 C C . GLN A 1 85 ? 10.992 8.869 -17.167 1.00 87.31 85 GLN A C 1
ATOM 622 O O . GLN A 1 85 ? 11.113 9.319 -18.307 1.00 87.31 85 GLN A O 1
ATOM 627 N N . CYS A 1 86 ? 12.022 8.777 -16.326 1.00 82.50 86 CYS A N 1
ATOM 628 C CA . CYS A 1 86 ? 13.369 9.221 -16.668 1.00 82.50 86 CYS A CA 1
ATOM 629 C C . CYS A 1 86 ? 14.025 8.329 -17.729 1.00 82.50 86 CYS A C 1
ATOM 631 O O . CYS A 1 86 ? 14.664 8.850 -18.642 1.00 82.50 86 CYS A O 1
ATOM 633 N N . LEU A 1 87 ? 13.823 7.008 -17.660 1.00 82.31 87 LEU A N 1
ATOM 634 C CA . LEU A 1 87 ? 14.292 6.079 -18.696 1.00 82.31 87 LEU A CA 1
ATOM 635 C C . LEU 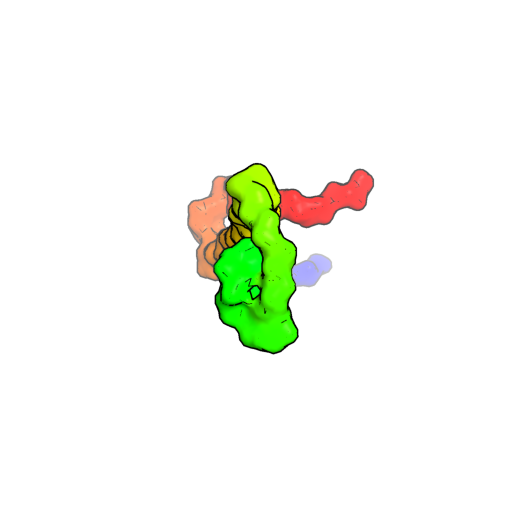A 1 87 ? 13.550 6.260 -20.026 1.00 82.31 87 LEU A C 1
ATOM 637 O O . LEU A 1 87 ? 14.158 6.144 -21.087 1.00 82.31 87 LEU A O 1
ATOM 641 N N . LEU A 1 88 ? 12.251 6.566 -19.978 1.00 84.25 88 LEU A N 1
ATOM 642 C CA . LEU A 1 88 ? 11.422 6.770 -21.170 1.00 84.25 88 LEU A CA 1
ATOM 643 C C . LEU A 1 88 ? 11.647 8.134 -21.843 1.00 84.25 88 LEU A C 1
ATOM 645 O O . LEU A 1 88 ? 11.358 8.277 -23.030 1.00 84.25 88 LEU A O 1
ATOM 649 N N . ASN A 1 89 ? 12.173 9.130 -21.121 1.00 79.19 89 ASN A N 1
ATOM 650 C CA . ASN A 1 89 ? 12.468 10.464 -21.652 1.00 79.19 89 ASN A CA 1
ATOM 651 C C . ASN A 1 89 ? 13.925 10.908 -21.382 1.00 79.19 89 ASN A C 1
ATOM 653 O O . ASN A 1 89 ? 14.164 11.861 -20.632 1.00 79.19 89 ASN A O 1
ATOM 657 N N . PRO A 1 90 ? 14.921 10.267 -22.026 1.00 61.34 90 PRO A N 1
ATOM 658 C CA . PRO A 1 90 ? 16.337 10.560 -21.796 1.00 61.34 90 PRO A CA 1
ATOM 659 C C . PRO A 1 90 ? 16.774 11.942 -22.316 1.00 61.34 90 PRO A C 1
ATOM 661 O O . PRO A 1 90 ? 17.808 12.459 -21.901 1.00 61.34 90 PRO A O 1
ATOM 664 N N . SER A 1 91 ? 16.006 12.568 -23.217 1.00 55.59 91 SER A N 1
ATOM 665 C CA . SER A 1 91 ? 16.350 13.854 -23.849 1.00 55.59 91 SER A CA 1
ATOM 666 C C . SER A 1 91 ? 15.865 15.091 -23.078 1.00 55.59 91 SER A C 1
ATOM 668 O O . SER A 1 91 ? 16.096 16.212 -23.527 1.00 55.59 91 SER A O 1
ATOM 670 N N . GLY A 1 92 ? 15.200 14.916 -21.931 1.00 49.94 92 GLY A N 1
ATOM 671 C CA . GLY A 1 92 ? 14.582 16.015 -21.184 1.00 49.94 92 GLY A CA 1
ATOM 672 C C . GLY A 1 92 ? 15.482 16.752 -20.191 1.00 49.94 92 GLY A C 1
ATOM 673 O O . GLY A 1 92 ? 15.138 17.867 -19.809 1.00 49.94 92 GLY A O 1
ATOM 674 N N . ILE A 1 93 ? 16.608 16.179 -19.745 1.00 46.38 93 ILE A N 1
ATOM 675 C CA . ILE A 1 93 ? 17.444 16.806 -18.708 1.00 46.38 93 ILE A CA 1
ATOM 676 C C . ILE A 1 93 ? 18.929 16.529 -18.971 1.00 46.38 93 ILE A C 1
ATOM 678 O O . ILE A 1 93 ? 19.511 15.556 -18.491 1.00 46.38 93 ILE A O 1
ATOM 682 N N . THR A 1 94 ? 19.579 17.448 -19.685 1.00 44.53 94 THR A N 1
ATOM 683 C CA . THR A 1 94 ? 21.031 17.640 -19.589 1.00 44.53 94 THR A CA 1
ATOM 684 C C . THR A 1 94 ? 21.337 18.185 -18.192 1.00 44.53 94 THR A C 1
ATOM 686 O O . THR A 1 94 ? 21.401 19.395 -17.993 1.00 44.53 94 THR A O 1
ATOM 689 N N . GLY A 1 95 ? 21.477 17.293 -17.209 1.00 40.69 95 GLY A N 1
ATOM 690 C CA . GLY A 1 95 ? 21.938 17.645 -15.865 1.00 40.69 95 GLY A CA 1
ATOM 691 C C . GLY A 1 95 ? 21.269 16.864 -14.739 1.00 40.69 95 GLY A C 1
ATOM 692 O O . GLY A 1 95 ? 20.229 17.266 -14.251 1.00 40.69 95 GLY A O 1
ATOM 693 N N . ALA A 1 96 ? 21.911 15.785 -14.290 1.00 49.34 96 ALA A N 1
ATOM 694 C CA . ALA A 1 96 ? 22.037 15.351 -12.889 1.00 49.34 96 ALA A CA 1
ATOM 695 C C . ALA A 1 96 ? 20.811 15.254 -11.934 1.00 49.34 96 ALA A C 1
ATOM 697 O O . ALA A 1 96 ? 21.033 14.946 -10.769 1.00 49.34 96 ALA A O 1
ATOM 698 N N . THR A 1 97 ? 19.553 15.477 -12.335 1.00 48.62 97 THR A N 1
ATOM 699 C CA . THR A 1 97 ? 18.418 15.552 -11.376 1.00 48.62 97 THR A CA 1
ATOM 700 C C . THR A 1 97 ? 17.319 14.505 -11.580 1.00 48.62 97 THR A C 1
ATOM 702 O O . THR A 1 97 ? 16.399 14.434 -10.774 1.00 48.62 97 THR A O 1
ATOM 705 N N . CYS A 1 98 ? 17.392 13.670 -12.619 1.00 48.72 98 CYS A N 1
ATOM 706 C CA . CYS A 1 98 ? 16.347 12.681 -12.913 1.00 48.72 98 CYS A CA 1
ATOM 707 C C . CYS A 1 98 ? 16.523 11.332 -12.185 1.00 48.72 98 CYS A C 1
ATOM 709 O O . CYS A 1 98 ? 15.590 10.540 -12.104 1.00 48.72 98 CYS A O 1
ATOM 711 N N . CYS A 1 99 ? 17.696 11.071 -11.606 1.00 48.97 99 CYS A N 1
ATO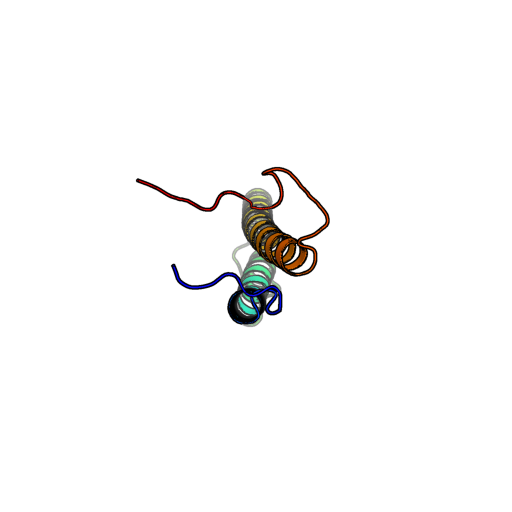M 712 C CA . CYS A 1 99 ? 17.932 9.874 -10.808 1.00 48.97 99 CYS A CA 1
ATOM 713 C C . CYS A 1 99 ? 17.820 10.244 -9.326 1.00 48.97 99 CYS A C 1
ATOM 715 O O . CYS A 1 99 ? 18.688 10.939 -8.794 1.00 48.97 99 CYS A O 1
ATOM 717 N N . PHE A 1 100 ? 16.758 9.798 -8.650 1.00 44.03 100 PHE A N 1
ATOM 718 C CA . PHE A 1 100 ? 16.789 9.719 -7.190 1.00 44.03 100 PHE A CA 1
ATOM 719 C C . PHE A 1 100 ? 18.012 8.870 -6.811 1.00 44.03 100 PHE A C 1
ATOM 721 O O . PHE A 1 100 ? 18.134 7.752 -7.315 1.00 44.03 100 PHE A O 1
ATOM 728 N N . PRO A 1 101 ? 18.946 9.365 -5.980 1.00 43.44 101 PRO A N 1
ATOM 729 C CA . PRO A 1 101 ? 20.170 8.638 -5.700 1.00 43.44 101 PRO A CA 1
ATOM 730 C C . PRO A 1 101 ? 19.840 7.482 -4.758 1.00 43.44 101 PRO A C 1
ATOM 732 O O . PRO A 1 101 ? 19.889 7.632 -3.539 1.00 43.44 101 PRO A O 1
ATOM 735 N N . PHE A 1 102 ? 19.508 6.312 -5.301 1.00 46.41 102 PHE A N 1
ATOM 736 C CA . PHE A 1 102 ? 19.563 5.085 -4.519 1.00 46.41 102 PHE A CA 1
ATOM 737 C C . PHE A 1 102 ? 20.992 4.538 -4.581 1.00 46.41 102 PHE A C 1
ATOM 739 O O . PHE A 1 102 ? 21.377 3.830 -5.502 1.00 46.41 102 PHE A O 1
ATOM 746 N N . GLY A 1 103 ? 21.785 4.978 -3.600 1.00 38.44 103 GLY A N 1
ATOM 747 C CA . GLY A 1 103 ? 22.961 4.305 -3.046 1.00 38.44 103 GLY A CA 1
ATOM 748 C C . GLY A 1 103 ? 24.018 3.753 -4.007 1.00 38.44 103 GLY A C 1
ATOM 749 O O . GLY A 1 103 ? 23.979 2.583 -4.369 1.00 38.44 103 GLY A O 1
ATOM 750 N N . SER A 1 104 ? 25.094 4.516 -4.216 1.00 38.66 104 SER A N 1
ATOM 751 C CA . SER A 1 104 ? 26.437 3.926 -4.180 1.00 38.66 104 SER A CA 1
ATOM 752 C C . SER A 1 104 ? 27.026 4.173 -2.789 1.00 38.66 104 SER A C 1
ATOM 754 O O . SER A 1 104 ? 27.585 5.237 -2.528 1.00 38.66 104 SER A O 1
ATOM 756 N N . THR A 1 105 ? 26.875 3.223 -1.870 1.00 41.47 105 THR A N 1
ATOM 757 C CA . THR A 1 105 ? 27.725 3.179 -0.673 1.00 41.47 105 THR A CA 1
ATOM 758 C C . THR A 1 105 ? 29.021 2.480 -1.056 1.00 41.47 105 THR A C 1
ATOM 760 O O . THR A 1 105 ? 29.081 1.250 -1.082 1.00 41.47 105 THR A O 1
ATOM 763 N N . GLY A 1 106 ? 30.012 3.287 -1.437 1.00 35.09 106 GLY A N 1
ATOM 764 C CA . GLY A 1 106 ? 31.423 2.950 -1.257 1.00 35.09 106 GLY A CA 1
ATOM 765 C C . GLY A 1 106 ? 31.883 3.357 0.134 1.00 35.09 106 GLY A C 1
ATOM 766 O O . GLY A 1 106 ? 31.239 4.262 0.714 1.00 35.09 106 GLY A O 1
#

Foldseek 3Di:
DDDPDPPDLPVVVLVVLVVVLVVLVVVVVVVVVVLVLLLCQQVQNRPPDGHDPDDPVVNVVSVVVSVVVVVVSVVVSVLSVLLNVCSVCVPPDPDDDSHPDPDPPD

InterPro domains:
  IPR058705 Alpha-helical endospore appendage domain-containing protein [PF26595] (11-89)

pLDDT: mean 79.79, std 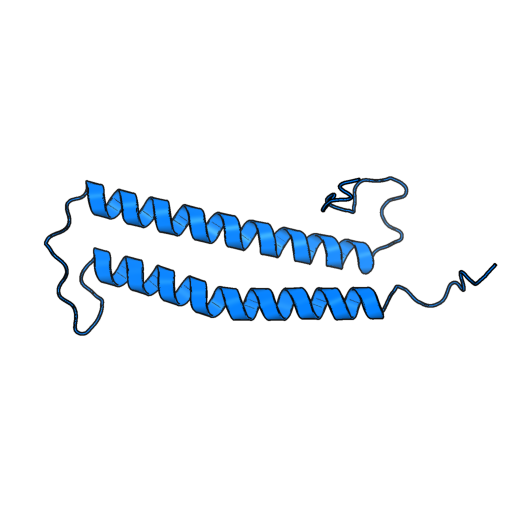20.47, range [35.09, 98.0]